Protein AF-A0A4V2XNQ9-F1 (afdb_monomer_lite)

Sequence (85 aa):
VPDAAARLSAARAAVSEIAEAHRLPTENLLSPDTIRRLAWTPPSDADQAAVSTFLRDHHARDWQIALTAEALTTAIATEPAPTLD

Radius of gyration: 12.32 Å; chains: 1; bounding box: 30×28×30 Å

Secondary structure (DSSP, 8-state):
---HHHHHHHHHHHHHHHHHHTTS-HHHHS-HHHHHHHHHS--TT-SHHHHHHHHHHTT--HHHHHHHHHHHHHHHH-PPPP---

Foldseek 3Di:
DADLVQLLVQLVVQLVVLCVVVVHDSCVLDNSVLSSCCSHPPDPVLDLVSQLVSRVVVPGDPVSSVSRSVSSSVSSVDHPDPPPD

InterPro domains:
  IPR041605 3'-5' exonuclease C-terminal domain [PF18305] (2-76)
  IPR044876 HRDC domain superfamily [G3DSA:1.10.150.80] (1-80)

Organism: NCBI:txid1266829

Structure (mmCIF, N/CA/C/O backbone):
data_AF-A0A4V2XNQ9-F1
#
_entry.id   AF-A0A4V2XNQ9-F1
#
loop_
_atom_site.group_PDB
_atom_site.id
_atom_site.type_symbol
_atom_site.label_atom_id
_atom_site.label_alt_id
_atom_site.label_comp_id
_atom_site.label_asym_id
_atom_site.label_entity_id
_atom_site.label_seq_id
_atom_site.pdbx_PDB_ins_code
_atom_site.Cartn_x
_atom_site.Cartn_y
_atom_site.Cartn_z
_atom_site.occupancy
_atom_site.B_iso_or_equiv
_atom_site.auth_seq_id
_atom_site.auth_comp_id
_atom_site.auth_asym_id
_atom_site.auth_atom_id
_atom_site.pdbx_PDB_model_num
ATOM 1 N N . VAL A 1 1 ? 10.786 -2.983 -16.930 1.00 57.56 1 VAL A N 1
ATOM 2 C CA . VAL A 1 1 ? 10.294 -3.181 -15.546 1.00 57.56 1 VAL A CA 1
ATOM 3 C C . VAL A 1 1 ? 10.989 -2.200 -14.627 1.00 57.56 1 VAL A C 1
ATOM 5 O O . VAL A 1 1 ? 12.213 -2.119 -14.686 1.00 57.56 1 VAL A O 1
ATOM 8 N N . PRO A 1 2 ? 10.240 -1.445 -13.819 1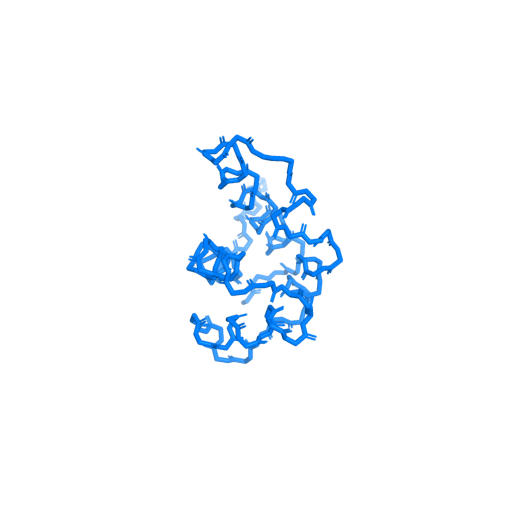.00 63.00 2 PRO A N 1
ATOM 9 C CA . PRO A 1 2 ? 10.818 -0.533 -12.844 1.00 63.00 2 PRO A CA 1
ATOM 10 C C . PRO A 1 2 ? 11.781 -1.195 -11.882 1.00 63.00 2 PRO A C 1
ATOM 12 O O . PRO A 1 2 ? 11.523 -2.291 -11.371 1.00 63.00 2 PRO A O 1
ATOM 15 N N . ASP A 1 3 ? 12.854 -0.478 -11.567 1.00 85.12 3 ASP A N 1
ATOM 16 C CA . ASP A 1 3 ? 13.720 -0.875 -10.471 1.00 85.12 3 ASP A CA 1
ATOM 17 C C . ASP A 1 3 ? 12.956 -0.824 -9.134 1.00 85.12 3 ASP A C 1
ATOM 19 O O . ASP A 1 3 ? 12.003 -0.056 -8.958 1.00 85.12 3 ASP A O 1
ATOM 23 N N . ALA A 1 4 ? 13.341 -1.686 -8.195 1.00 90.38 4 ALA A N 1
ATOM 24 C CA . ALA A 1 4 ? 12.653 -1.849 -6.917 1.00 90.38 4 ALA A CA 1
ATOM 25 C C . ALA A 1 4 ? 12.590 -0.546 -6.103 1.00 90.38 4 ALA A C 1
ATOM 27 O O . ALA A 1 4 ? 11.629 -0.332 -5.361 1.00 90.38 4 ALA A O 1
ATOM 28 N N . ALA A 1 5 ? 13.563 0.356 -6.275 1.00 91.44 5 ALA A N 1
ATOM 29 C CA . ALA A 1 5 ? 13.547 1.667 -5.633 1.00 91.44 5 ALA A CA 1
ATOM 30 C C . ALA A 1 5 ? 12.353 2.534 -6.077 1.00 91.44 5 ALA A C 1
ATOM 32 O O . ALA A 1 5 ? 11.701 3.157 -5.235 1.00 91.44 5 ALA A O 1
ATOM 33 N N . ALA A 1 6 ? 12.026 2.537 -7.375 1.00 92.44 6 ALA A N 1
ATOM 34 C CA . ALA A 1 6 ? 10.898 3.298 -7.913 1.00 92.44 6 ALA A CA 1
ATOM 35 C C . ALA A 1 6 ? 9.563 2.752 -7.383 1.00 92.44 6 ALA A C 1
ATOM 37 O O . ALA A 1 6 ? 8.751 3.510 -6.849 1.00 92.44 6 ALA A O 1
ATOM 38 N N . ARG A 1 7 ? 9.394 1.421 -7.417 1.00 93.88 7 ARG A N 1
ATOM 39 C CA . ARG A 1 7 ? 8.230 0.723 -6.840 1.00 93.88 7 ARG A CA 1
ATOM 40 C C . ARG A 1 7 ? 8.057 1.038 -5.357 1.00 93.88 7 ARG A C 1
ATOM 42 O O . ARG A 1 7 ? 6.952 1.319 -4.906 1.00 93.88 7 ARG A O 1
ATOM 49 N N . LEU A 1 8 ? 9.150 1.021 -4.591 1.00 95.38 8 LEU A N 1
ATOM 50 C CA . LEU A 1 8 ? 9.121 1.302 -3.156 1.00 95.38 8 LEU A CA 1
ATOM 51 C C . LEU A 1 8 ? 8.677 2.735 -2.868 1.00 95.38 8 LEU A C 1
ATOM 53 O O . LEU A 1 8 ? 7.891 2.957 -1.948 1.00 95.38 8 LEU A O 1
ATOM 57 N N . SER A 1 9 ? 9.181 3.696 -3.642 1.00 95.56 9 SER A N 1
ATOM 58 C CA . SER A 1 9 ? 8.794 5.100 -3.510 1.00 95.56 9 SER A CA 1
ATOM 59 C C . SER A 1 9 ? 7.301 5.291 -3.791 1.00 95.56 9 SER A C 1
ATOM 61 O O . SER A 1 9 ? 6.581 5.835 -2.952 1.00 95.56 9 SER A O 1
ATOM 63 N N . ALA A 1 10 ? 6.813 4.744 -4.910 1.00 95.69 10 ALA A N 1
ATOM 64 C CA . ALA A 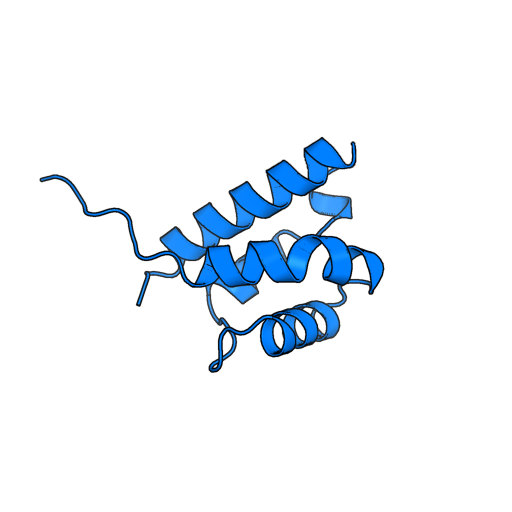1 10 ? 5.406 4.809 -5.295 1.00 95.69 10 ALA A CA 1
ATOM 65 C C . ALA A 1 10 ? 4.489 4.130 -4.263 1.00 95.69 10 ALA A C 1
ATOM 67 O O . ALA A 1 10 ? 3.487 4.705 -3.842 1.00 95.69 10 ALA A O 1
ATOM 68 N N . ALA A 1 11 ? 4.854 2.933 -3.793 1.00 96.19 11 ALA A N 1
ATOM 69 C CA . ALA A 1 11 ? 4.060 2.197 -2.814 1.00 96.19 11 ALA A CA 1
ATOM 70 C C . ALA A 1 11 ? 3.969 2.944 -1.473 1.00 96.19 11 ALA A C 1
ATOM 72 O O . ALA A 1 11 ? 2.906 2.998 -0.861 1.00 96.19 11 ALA A O 1
ATOM 73 N N . ARG A 1 12 ? 5.064 3.568 -1.017 1.00 97.19 12 ARG A N 1
ATOM 74 C CA . ARG A 1 12 ? 5.062 4.382 0.210 1.00 97.19 12 ARG A CA 1
ATOM 75 C C . ARG A 1 12 ? 4.180 5.618 0.092 1.00 97.19 12 ARG A C 1
ATOM 77 O O . ARG A 1 12 ? 3.472 5.923 1.050 1.00 97.19 12 ARG A O 1
ATOM 84 N N . ALA A 1 13 ? 4.229 6.310 -1.046 1.00 97.25 13 ALA A N 1
ATOM 85 C CA . ALA A 1 13 ? 3.363 7.454 -1.308 1.00 97.25 13 ALA A CA 1
ATOM 86 C C . ALA A 1 13 ? 1.886 7.037 -1.246 1.00 97.25 13 ALA A C 1
ATOM 88 O O . ALA A 1 13 ? 1.142 7.573 -0.429 1.00 97.25 13 ALA A O 1
ATOM 89 N N . ALA A 1 14 ? 1.508 5.986 -1.982 1.00 97.62 14 ALA A N 1
ATOM 90 C CA . ALA A 1 14 ? 0.140 5.468 -2.008 1.00 97.62 14 ALA A CA 1
ATOM 91 C C . ALA A 1 14 ? -0.386 5.085 -0.612 1.00 97.62 14 ALA A C 1
ATOM 93 O O . ALA A 1 14 ? -1.479 5.487 -0.218 1.00 97.62 14 ALA A O 1
ATOM 94 N N . VAL A 1 15 ? 0.398 4.342 0.180 1.00 97.88 15 VAL A N 1
ATOM 95 C CA . VAL A 1 15 ? -0.019 3.952 1.540 1.00 97.88 15 VAL A CA 1
ATOM 96 C C . VAL A 1 15 ? -0.129 5.173 2.458 1.00 97.88 15 VAL A C 1
ATOM 98 O O . VAL A 1 15 ? -1.019 5.212 3.303 1.00 97.88 15 VAL A O 1
ATOM 101 N N . SER A 1 16 ? 0.731 6.181 2.291 1.00 97.62 16 SER A N 1
ATOM 102 C CA . SER A 1 16 ? 0.671 7.409 3.098 1.00 97.62 16 SER A CA 1
ATOM 103 C C . SER A 1 16 ? -0.571 8.244 2.779 1.00 97.62 16 SER A C 1
ATOM 105 O O . SER A 1 16 ? -1.223 8.724 3.700 1.00 97.62 16 SER A O 1
ATOM 107 N N . GLU A 1 17 ? -0.944 8.362 1.503 1.00 98.19 17 GLU A N 1
ATOM 108 C CA . GLU A 1 17 ? -2.172 9.049 1.077 1.00 98.19 17 GLU A CA 1
ATOM 109 C C . GLU A 1 17 ? -3.431 8.375 1.640 1.00 98.19 17 GLU A C 1
ATOM 111 O O . GLU A 1 17 ? -4.317 9.049 2.167 1.00 98.19 17 GLU A O 1
ATOM 116 N N . ILE A 1 18 ? -3.492 7.039 1.604 1.00 98.31 18 ILE A N 1
ATOM 117 C CA . ILE A 1 18 ? -4.610 6.281 2.184 1.00 98.31 18 ILE A CA 1
ATOM 118 C C . ILE A 1 18 ? -4.650 6.459 3.707 1.00 98.31 18 ILE A C 1
ATOM 120 O O . ILE A 1 18 ? -5.715 6.680 4.282 1.00 98.31 18 ILE A O 1
ATOM 124 N N . ALA A 1 19 ? -3.500 6.381 4.378 1.00 97.88 19 ALA A N 1
ATOM 125 C CA . ALA A 1 19 ? -3.418 6.559 5.824 1.00 97.88 19 ALA A CA 1
ATOM 126 C C . ALA A 1 19 ? -3.932 7.946 6.259 1.00 97.88 19 ALA A C 1
ATOM 128 O O . ALA A 1 19 ? -4.727 8.036 7.198 1.00 97.88 19 ALA A O 1
ATOM 129 N N . GLU A 1 20 ? -3.562 8.998 5.523 1.00 98.12 20 GLU A N 1
ATOM 130 C CA . GLU A 1 20 ? -4.048 10.365 5.737 1.00 98.12 20 GLU A CA 1
ATOM 131 C C . GLU A 1 20 ? -5.565 10.467 5.519 1.00 98.12 20 GLU A C 1
ATOM 133 O O . GLU A 1 20 ? -6.290 10.940 6.397 1.00 98.12 20 GLU A O 1
ATOM 138 N N . ALA A 1 21 ? -6.078 9.935 4.402 1.00 98.12 21 ALA A N 1
ATOM 139 C CA . ALA A 1 21 ? -7.510 9.942 4.093 1.00 98.12 21 ALA A CA 1
ATOM 140 C C . ALA A 1 21 ? -8.355 9.252 5.182 1.00 98.12 21 ALA A C 1
ATOM 142 O O .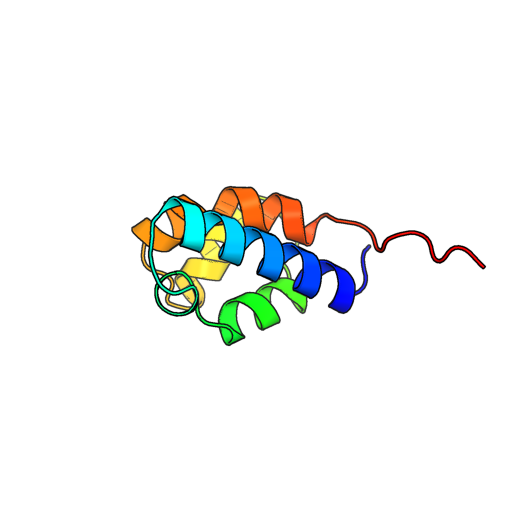 ALA A 1 21 ? -9.474 9.675 5.485 1.00 98.12 21 ALA A O 1
ATOM 143 N N . HIS A 1 22 ? -7.802 8.214 5.811 1.00 97.56 22 HIS A N 1
ATOM 144 C CA . HIS A 1 22 ? -8.445 7.472 6.891 1.00 97.56 22 HIS A CA 1
ATOM 145 C C . HIS A 1 22 ? -8.060 7.950 8.302 1.00 97.56 22 HIS A C 1
ATOM 147 O O . HIS A 1 22 ? -8.564 7.393 9.281 1.00 97.56 22 HIS A O 1
ATOM 153 N N . ARG A 1 23 ? -7.239 9.004 8.427 1.00 97.19 23 ARG A N 1
ATOM 154 C CA . ARG A 1 23 ? -6.777 9.603 9.694 1.00 97.19 23 ARG A CA 1
ATOM 155 C C . ARG A 1 23 ? -6.181 8.579 10.663 1.00 97.19 23 ARG A C 1
ATOM 157 O O . ARG A 1 23 ? -6.532 8.548 11.845 1.00 97.19 23 ARG A O 1
ATOM 164 N N . LEU A 1 24 ? -5.286 7.729 10.165 1.00 95.56 24 LEU A N 1
ATOM 165 C CA . LEU A 1 24 ? -4.583 6.726 10.965 1.00 95.56 24 LEU A CA 1
ATOM 166 C C . LEU A 1 24 ? -3.079 6.706 10.651 1.00 95.56 24 LEU A C 1
ATOM 168 O O . LEU A 1 24 ? -2.693 7.038 9.536 1.00 95.56 24 LEU A O 1
ATOM 172 N N . PRO A 1 25 ? -2.214 6.313 11.605 1.00 94.31 25 PRO A N 1
ATOM 173 C CA . PRO A 1 25 ? -0.784 6.157 11.344 1.00 94.31 25 PRO A CA 1
ATOM 174 C C . PRO A 1 25 ? -0.514 5.148 10.222 1.00 94.31 25 PRO A C 1
ATOM 176 O O . PRO A 1 25 ? -1.088 4.060 10.223 1.00 94.31 25 PRO A O 1
ATOM 179 N N . THR A 1 26 ? 0.413 5.452 9.312 1.00 91.69 26 THR A N 1
ATOM 180 C CA . THR A 1 26 ? 0.785 4.570 8.188 1.00 91.69 26 THR A CA 1
ATOM 181 C C . THR A 1 26 ? 1.173 3.159 8.648 1.00 91.69 26 THR A C 1
ATOM 183 O O . THR A 1 26 ? 0.796 2.178 8.013 1.00 91.69 26 THR A O 1
ATOM 186 N N . GLU A 1 27 ? 1.854 3.033 9.792 1.00 89.50 27 GLU A N 1
ATOM 187 C CA . GLU A 1 27 ? 2.231 1.743 10.395 1.00 89.50 27 GLU A CA 1
ATOM 188 C C . GLU A 1 27 ? 1.035 0.908 10.884 1.00 89.50 27 GLU A C 1
ATOM 190 O O . GLU A 1 27 ? 1.119 -0.319 10.930 1.00 89.50 27 GLU A O 1
ATOM 195 N N . ASN A 1 28 ? -0.096 1.555 11.191 1.00 94.75 28 ASN A N 1
ATOM 196 C CA . ASN A 1 28 ? -1.352 0.873 11.497 1.00 94.75 28 ASN A CA 1
ATOM 197 C C . ASN A 1 28 ? -2.063 0.394 10.222 1.00 94.75 28 ASN A C 1
ATOM 199 O O . ASN A 1 28 ? -2.904 -0.505 10.303 1.00 94.75 28 ASN A O 1
ATOM 203 N N . LEU A 1 29 ? -1.746 0.973 9.056 1.00 96.88 29 LEU A N 1
ATOM 204 C CA . LEU A 1 29 ? -2.287 0.551 7.765 1.00 96.88 29 LEU A CA 1
ATOM 205 C C . LEU A 1 29 ? -1.524 -0.649 7.207 1.00 96.88 29 LEU A C 1
ATOM 207 O O . LEU A 1 29 ? -2.125 -1.685 6.942 1.00 96.88 29 LEU A O 1
ATOM 211 N N . LEU A 1 30 ? -0.207 -0.521 7.047 1.00 97.38 30 LEU A N 1
ATOM 212 C CA . LEU A 1 30 ? 0.674 -1.584 6.572 1.00 97.38 30 LEU A CA 1
ATOM 213 C C . LEU A 1 30 ? 2.062 -1.447 7.188 1.00 97.38 30 LEU A C 1
ATOM 215 O O . LEU A 1 30 ? 2.588 -0.347 7.359 1.00 97.38 30 LEU A O 1
ATOM 219 N N . SER A 1 31 ? 2.699 -2.587 7.460 1.00 96.12 31 SER A N 1
ATOM 220 C CA . SER A 1 31 ? 4.063 -2.572 7.978 1.00 96.12 31 SER A CA 1
ATOM 221 C C . SER A 1 31 ? 5.049 -2.057 6.911 1.00 96.12 31 SER A C 1
ATOM 223 O O . SER A 1 31 ? 4.939 -2.426 5.734 1.00 96.12 31 SER A O 1
ATOM 225 N N . PRO A 1 32 ? 6.074 -1.271 7.293 1.00 94.88 32 PRO A N 1
ATOM 226 C CA . PRO A 1 32 ? 7.126 -0.852 6.366 1.00 94.88 32 PRO A CA 1
ATOM 227 C C . PRO A 1 32 ? 7.866 -2.023 5.701 1.00 94.88 32 PRO A C 1
ATOM 229 O O . PRO A 1 32 ? 8.402 -1.868 4.602 1.00 94.88 32 PRO A O 1
ATOM 232 N N . ASP A 1 33 ? 7.922 -3.184 6.363 1.00 96.31 33 ASP A N 1
ATOM 233 C CA . ASP A 1 33 ? 8.532 -4.399 5.821 1.00 96.31 33 ASP A CA 1
ATOM 234 C C . ASP A 1 33 ? 7.692 -5.009 4.695 1.00 96.31 33 ASP A C 1
ATOM 236 O O . ASP A 1 33 ? 8.230 -5.307 3.632 1.00 96.31 33 ASP A O 1
ATOM 240 N N . THR A 1 34 ? 6.370 -5.093 4.875 1.00 97.12 34 THR A N 1
ATOM 241 C CA . THR A 1 34 ? 5.434 -5.566 3.845 1.00 97.12 34 THR A CA 1
ATOM 242 C C . THR A 1 34 ? 5.552 -4.723 2.574 1.00 97.12 34 THR A C 1
ATOM 244 O O . THR A 1 34 ? 5.688 -5.272 1.482 1.00 97.12 34 THR A O 1
ATOM 247 N N . ILE A 1 35 ? 5.592 -3.392 2.714 1.00 96.62 35 ILE A N 1
ATOM 248 C CA . ILE A 1 35 ? 5.754 -2.463 1.581 1.00 96.62 35 ILE A CA 1
ATOM 249 C C . ILE A 1 35 ? 7.098 -2.699 0.876 1.00 96.62 35 ILE A C 1
ATOM 251 O O . ILE A 1 35 ? 7.157 -2.760 -0.352 1.00 96.62 35 ILE A O 1
ATOM 255 N N . ARG A 1 36 ? 8.185 -2.871 1.642 1.00 96.56 36 ARG A N 1
ATOM 256 C CA . ARG A 1 36 ? 9.516 -3.152 1.086 1.00 96.56 36 ARG A CA 1
ATOM 257 C C . ARG A 1 36 ? 9.541 -4.468 0.314 1.00 96.56 36 ARG A C 1
ATOM 259 O O . ARG A 1 36 ? 10.074 -4.492 -0.791 1.00 96.56 36 ARG A O 1
ATOM 266 N N . ARG A 1 37 ? 8.980 -5.544 0.870 1.00 96.56 37 ARG A N 1
ATOM 267 C CA . ARG A 1 37 ? 8.954 -6.858 0.210 1.00 96.56 37 ARG A CA 1
ATOM 268 C C . ARG A 1 37 ? 8.135 -6.826 -1.068 1.00 96.56 37 ARG A C 1
ATOM 270 O O . ARG A 1 37 ? 8.619 -7.321 -2.077 1.00 96.56 37 ARG A O 1
ATOM 277 N N . LEU A 1 38 ? 6.958 -6.201 -1.044 1.00 95.81 38 LEU A N 1
ATOM 278 C CA . LEU A 1 38 ? 6.119 -6.055 -2.234 1.00 95.81 38 LEU A CA 1
ATOM 279 C C . LEU A 1 38 ? 6.859 -5.294 -3.340 1.00 95.81 38 LEU A C 1
ATOM 281 O O . LEU A 1 38 ? 6.850 -5.695 -4.500 1.00 95.81 38 LEU A O 1
ATOM 285 N N . ALA A 1 39 ? 7.557 -4.221 -2.967 1.00 95.00 39 ALA A N 1
ATOM 286 C CA . ALA A 1 39 ? 8.345 -3.440 -3.903 1.00 95.00 39 ALA A CA 1
ATOM 287 C C . ALA A 1 39 ? 9.563 -4.187 -4.451 1.00 95.00 39 ALA A C 1
ATOM 289 O O . ALA A 1 39 ? 9.968 -3.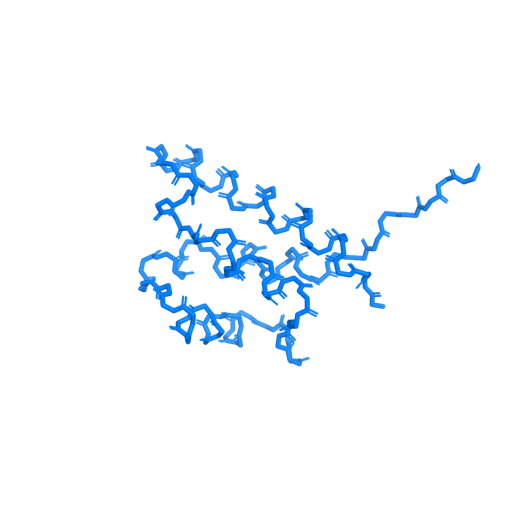877 -5.562 1.00 95.00 39 ALA A O 1
ATOM 290 N N . TRP A 1 40 ? 10.153 -5.137 -3.719 1.00 94.06 40 TRP A N 1
ATOM 291 C CA . TRP A 1 40 ? 11.343 -5.880 -4.157 1.00 94.06 40 TRP A CA 1
ATOM 292 C C . TRP A 1 40 ? 10.996 -7.143 -4.944 1.00 94.06 40 TRP A C 1
ATOM 294 O O . TRP A 1 40 ? 11.590 -7.407 -5.990 1.00 94.06 40 TRP A O 1
ATOM 304 N N . THR A 1 41 ? 9.991 -7.870 -4.469 1.00 93.12 41 THR A N 1
ATOM 305 C CA . THR A 1 41 ? 9.568 -9.175 -4.976 1.00 93.12 41 THR A CA 1
ATOM 306 C C . THR A 1 41 ? 8.064 -9.150 -5.274 1.00 93.12 41 THR A C 1
ATOM 308 O O . THR A 1 41 ? 7.293 -9.839 -4.600 1.00 93.12 41 THR A O 1
ATOM 311 N N . PRO A 1 42 ? 7.613 -8.321 -6.235 1.00 91.69 42 PRO A N 1
ATOM 312 C CA . PRO A 1 42 ? 6.206 -8.244 -6.595 1.00 91.69 42 PRO A CA 1
ATOM 313 C C . PRO A 1 42 ? 5.720 -9.587 -7.169 1.00 91.69 42 PRO A C 1
ATOM 315 O O . PRO A 1 42 ? 6.512 -10.307 -7.787 1.00 91.69 42 PRO A O 1
ATOM 318 N N . PRO A 1 43 ? 4.431 -9.931 -6.997 1.00 90.31 43 PRO A N 1
ATOM 319 C CA . PRO A 1 43 ? 3.840 -11.109 -7.628 1.00 90.31 43 PRO A CA 1
ATOM 320 C C . PRO A 1 43 ? 3.970 -11.066 -9.156 1.00 90.31 43 PRO A C 1
ATOM 322 O O . PRO A 1 43 ? 3.891 -9.993 -9.750 1.00 90.31 43 PRO A O 1
ATOM 325 N N . SER A 1 44 ? 4.128 -12.230 -9.792 1.00 79.88 44 SER A N 1
ATOM 326 C CA . SER A 1 44 ? 4.387 -12.344 -11.237 1.00 79.88 44 SER A CA 1
ATOM 327 C C . SER A 1 44 ? 3.276 -11.766 -12.115 1.00 79.88 44 SER A C 1
ATOM 329 O O . SER A 1 44 ? 3.581 -11.110 -13.106 1.00 79.88 44 SER A O 1
ATOM 331 N N . ASP A 1 45 ? 2.015 -11.964 -11.726 1.00 78.44 45 ASP A N 1
ATOM 332 C CA . ASP A 1 45 ? 0.857 -11.462 -12.474 1.00 78.44 45 ASP A CA 1
ATOM 333 C C . ASP A 1 45 ? 0.535 -9.991 -12.155 1.00 78.44 45 ASP A C 1
ATOM 335 O O . ASP A 1 45 ? -0.262 -9.379 -12.858 1.00 78.44 45 ASP A O 1
ATOM 339 N N . ALA A 1 46 ? 1.180 -9.420 -11.120 1.00 78.56 46 ALA A N 1
ATOM 340 C CA . ALA A 1 46 ? 1.064 -8.033 -10.648 1.00 78.56 46 ALA A CA 1
ATOM 341 C C . ALA A 1 46 ? -0.364 -7.449 -10.666 1.00 78.56 46 ALA A C 1
ATOM 343 O O . ALA A 1 46 ? -0.534 -6.240 -10.808 1.00 78.56 46 ALA A O 1
ATOM 344 N N . ASP A 1 47 ? -1.382 -8.296 -10.513 1.00 91.06 47 ASP A N 1
ATOM 345 C CA . ASP A 1 47 ? -2.784 -7.911 -10.468 1.00 91.06 47 ASP A CA 1
ATOM 346 C C . ASP A 1 47 ? -3.265 -7.753 -9.019 1.00 91.06 47 ASP A C 1
ATOM 348 O O . ASP A 1 47 ? -2.596 -8.125 -8.047 1.00 91.06 47 ASP A O 1
ATOM 352 N N . GLN A 1 48 ? -4.463 -7.194 -8.859 1.00 94.56 48 GLN A N 1
ATOM 353 C CA . GLN A 1 48 ? -5.009 -6.904 -7.537 1.00 94.56 48 GLN A CA 1
ATOM 354 C C . GLN A 1 48 ? -5.223 -8.167 -6.689 1.00 94.56 48 GLN A C 1
ATOM 356 O O . GLN A 1 48 ? -5.100 -8.111 -5.462 1.00 94.56 48 GLN A O 1
ATOM 361 N N . ALA A 1 49 ? -5.526 -9.311 -7.309 1.00 96.06 49 ALA A N 1
ATOM 362 C CA . ALA A 1 49 ? -5.744 -10.569 -6.602 1.00 96.06 49 ALA A CA 1
ATOM 363 C C . ALA A 1 49 ? -4.427 -11.137 -6.049 1.00 96.06 49 ALA A C 1
ATOM 365 O O . ALA A 1 49 ? -4.359 -11.536 -4.879 1.00 96.06 49 ALA A O 1
ATOM 366 N N . ALA A 1 50 ? -3.366 -11.112 -6.852 1.00 96.25 50 ALA A N 1
ATOM 367 C CA . ALA A 1 50 ? -2.030 -11.528 -6.463 1.00 96.25 50 ALA A CA 1
ATOM 368 C C . ALA A 1 50 ? -1.448 -10.592 -5.394 1.00 96.25 50 ALA A C 1
ATOM 370 O O . ALA A 1 50 ? -0.900 -11.066 -4.397 1.00 96.25 50 ALA A O 1
ATOM 371 N N . VAL A 1 51 ? -1.640 -9.274 -5.531 1.00 97.44 51 VAL A N 1
ATOM 372 C CA . VAL A 1 51 ? -1.249 -8.291 -4.506 1.00 97.44 51 VAL A CA 1
ATOM 373 C C . VAL A 1 51 ? -2.020 -8.520 -3.205 1.00 97.44 51 VAL A C 1
ATOM 375 O O . VAL A 1 51 ? -1.418 -8.554 -2.136 1.00 97.44 51 VAL A O 1
ATOM 378 N N . SER A 1 52 ? -3.332 -8.759 -3.263 1.00 98.06 52 SER A N 1
ATOM 379 C CA . SER A 1 52 ? -4.139 -9.052 -2.068 1.00 98.06 52 SER A CA 1
ATOM 380 C C . SER A 1 52 ? -3.677 -10.320 -1.348 1.00 98.06 52 SER A C 1
ATOM 382 O O . SER A 1 52 ? -3.609 -10.348 -0.119 1.00 98.06 52 SER A O 1
ATOM 384 N N . THR A 1 53 ? -3.344 -11.363 -2.110 1.00 97.62 53 THR A N 1
ATOM 385 C CA . THR A 1 53 ? -2.803 -12.622 -1.577 1.00 97.62 53 THR A CA 1
ATOM 386 C C . THR A 1 53 ? -1.452 -12.385 -0.916 1.00 97.62 53 THR A C 1
ATOM 388 O O . THR A 1 53 ? -1.278 -12.728 0.249 1.00 97.62 53 THR A O 1
ATOM 391 N N . PHE A 1 54 ? -0.547 -11.678 -1.597 1.00 97.62 54 PHE A N 1
ATOM 392 C CA . PHE A 1 54 ? 0.747 -11.291 -1.046 1.00 97.62 54 PHE A CA 1
ATOM 393 C C . PHE A 1 54 ? 0.606 -10.542 0.285 1.00 97.62 54 PHE A C 1
ATOM 395 O O . PHE A 1 54 ? 1.297 -10.859 1.252 1.00 97.62 54 PHE A O 1
ATOM 402 N N . LEU A 1 55 ? -0.293 -9.555 0.359 1.00 97.81 55 LEU A N 1
ATOM 403 C CA . LEU A 1 55 ? -0.527 -8.780 1.579 1.00 97.81 55 LEU A CA 1
ATOM 404 C C . LEU A 1 55 ? -1.044 -9.667 2.719 1.00 97.81 55 LEU A C 1
ATOM 406 O O . LEU A 1 55 ? -0.566 -9.546 3.848 1.00 97.81 55 LEU A O 1
ATOM 410 N N . ARG A 1 56 ? -1.974 -10.581 2.423 1.00 98.19 56 ARG A N 1
ATOM 411 C CA . ARG A 1 56 ? -2.511 -11.541 3.397 1.00 98.19 56 ARG A CA 1
ATOM 412 C C . ARG A 1 56 ? -1.430 -12.474 3.936 1.00 98.19 56 ARG A C 1
ATOM 414 O O . ARG A 1 56 ? -1.334 -12.646 5.150 1.00 98.19 56 ARG A O 1
ATOM 421 N N . ASP A 1 57 ? -0.588 -13.009 3.056 1.00 97.50 57 ASP A N 1
ATOM 422 C CA . ASP A 1 57 ? 0.534 -13.884 3.421 1.00 97.50 57 ASP A CA 1
ATOM 423 C C . ASP A 1 57 ? 1.564 -13.160 4.301 1.00 97.50 57 ASP A C 1
ATOM 425 O O . ASP A 1 57 ? 2.250 -13.779 5.112 1.00 97.50 57 ASP A O 1
ATOM 429 N N . HIS A 1 58 ? 1.621 -11.829 4.198 1.00 96.94 58 HIS A N 1
ATOM 430 C CA . HIS A 1 58 ? 2.442 -10.946 5.028 1.00 96.94 58 HIS A CA 1
ATOM 431 C C . HIS A 1 58 ? 1.641 -10.271 6.155 1.00 96.94 58 HIS A C 1
ATOM 433 O O . HIS A 1 58 ? 1.981 -9.171 6.599 1.00 96.94 58 HIS A O 1
ATOM 439 N N . HIS A 1 59 ? 0.596 -10.949 6.639 1.00 96.38 59 HIS A N 1
ATOM 440 C CA . HIS A 1 59 ? -0.193 -10.611 7.827 1.00 96.38 59 HIS A CA 1
ATOM 441 C C . HIS A 1 59 ? -1.007 -9.308 7.762 1.00 96.38 59 HIS A C 1
ATOM 443 O O . HIS A 1 59 ? -1.452 -8.816 8.804 1.00 96.38 59 HIS A O 1
ATOM 449 N N . ALA A 1 60 ? -1.261 -8.760 6.570 1.00 97.81 60 ALA A N 1
ATOM 450 C CA . ALA A 1 60 ? -2.250 -7.699 6.423 1.00 97.81 60 ALA A CA 1
ATOM 451 C C . ALA A 1 60 ? -3.660 -8.255 6.686 1.00 97.81 60 ALA A C 1
ATOM 453 O O . ALA A 1 60 ? -4.040 -9.321 6.201 1.00 97.81 60 ALA A O 1
ATOM 454 N N . ARG A 1 61 ? -4.449 -7.524 7.469 1.00 98.12 61 ARG A N 1
ATOM 455 C CA . ARG A 1 61 ? -5.849 -7.849 7.774 1.00 98.12 61 ARG A CA 1
ATOM 456 C C . ARG A 1 61 ? -6.737 -7.506 6.581 1.00 98.12 61 ARG A C 1
ATOM 458 O O . ARG A 1 61 ? -6.415 -6.600 5.819 1.00 98.12 61 ARG A O 1
ATOM 465 N N . ASP A 1 62 ? -7.906 -8.138 6.473 1.00 98.19 62 ASP A N 1
ATOM 466 C CA . ASP A 1 62 ? -8.798 -7.932 5.320 1.00 98.19 62 ASP A CA 1
ATOM 467 C C . ASP A 1 62 ? -9.187 -6.464 5.100 1.00 98.19 62 ASP A C 1
ATOM 469 O O . ASP A 1 62 ? -9.230 -6.010 3.961 1.00 98.19 62 ASP A O 1
ATOM 473 N N . TRP A 1 63 ? -9.387 -5.685 6.169 1.00 98.12 63 TRP A N 1
ATOM 474 C CA . TRP A 1 63 ? -9.664 -4.251 6.033 1.00 98.12 63 TRP A CA 1
ATOM 475 C C . TRP A 1 63 ? -8.458 -3.461 5.494 1.00 98.12 63 TRP A C 1
ATOM 477 O O . TRP A 1 63 ? -8.645 -2.530 4.721 1.00 98.12 63 TRP A O 1
ATOM 487 N N . GLN A 1 64 ? -7.224 -3.837 5.851 1.00 98.50 64 GLN A N 1
ATOM 488 C CA . GLN A 1 64 ? -6.004 -3.200 5.333 1.00 98.50 64 GLN A CA 1
ATOM 489 C C . GLN A 1 64 ? -5.831 -3.531 3.851 1.00 98.50 64 GLN A C 1
ATOM 491 O O . GLN A 1 64 ? -5.550 -2.647 3.046 1.00 98.50 64 GLN A O 1
ATOM 496 N N . ILE A 1 65 ? -6.057 -4.795 3.484 1.00 98.50 65 ILE A N 1
ATOM 497 C CA . ILE A 1 65 ? -6.010 -5.269 2.097 1.00 98.50 65 ILE A CA 1
ATOM 498 C C . ILE A 1 65 ? -7.048 -4.530 1.252 1.00 98.50 65 ILE A C 1
ATOM 500 O O . ILE A 1 65 ? -6.700 -3.991 0.206 1.00 98.50 65 ILE A O 1
ATOM 504 N N . ALA A 1 66 ? -8.293 -4.440 1.728 1.00 98.31 66 ALA A N 1
ATOM 505 C CA . ALA A 1 66 ? -9.374 -3.761 1.019 1.00 98.31 66 ALA A CA 1
ATOM 506 C C . ALA A 1 66 ? -9.058 -2.286 0.720 1.00 98.31 66 ALA A C 1
ATOM 508 O O . ALA A 1 66 ? -9.422 -1.793 -0.341 1.00 98.31 66 ALA A O 1
ATOM 509 N N . LEU A 1 67 ? -8.358 -1.595 1.627 1.00 98.31 67 LEU A N 1
ATOM 510 C CA . LEU A 1 67 ? -7.967 -0.198 1.426 1.00 98.31 67 LEU A CA 1
ATOM 511 C C . LEU A 1 67 ? -6.757 -0.023 0.505 1.00 98.31 67 LEU A C 1
ATOM 513 O O . LEU A 1 67 ? -6.627 1.018 -0.128 1.00 98.31 67 LEU A O 1
ATOM 517 N N . THR A 1 68 ? -5.844 -0.996 0.456 1.00 98.44 68 THR A N 1
ATOM 518 C CA . THR A 1 68 ? -4.503 -0.781 -0.119 1.00 98.44 68 THR A CA 1
ATOM 519 C C . THR A 1 68 ? -4.226 -1.560 -1.396 1.00 98.44 68 THR A C 1
ATOM 521 O O . THR A 1 68 ? -3.379 -1.129 -2.176 1.00 98.44 68 THR A O 1
ATOM 524 N N . ALA A 1 69 ? -4.917 -2.675 -1.646 1.00 97.81 69 ALA A N 1
ATOM 525 C CA . ALA A 1 69 ? -4.571 -3.586 -2.736 1.00 97.81 69 ALA A CA 1
ATOM 526 C C . ALA A 1 69 ? -4.609 -2.911 -4.114 1.00 97.81 69 ALA A C 1
ATOM 528 O O . ALA A 1 69 ? -3.681 -3.090 -4.898 1.00 97.81 69 ALA A O 1
ATOM 529 N N . GLU A 1 70 ? -5.636 -2.109 -4.402 1.00 97.56 70 GLU A N 1
ATOM 530 C CA . GLU A 1 70 ? -5.766 -1.416 -5.692 1.00 97.56 70 GLU A CA 1
ATOM 531 C C . GLU A 1 70 ? -4.623 -0.418 -5.915 1.00 97.56 70 GLU A C 1
ATOM 533 O O . GLU A 1 70 ? -3.884 -0.512 -6.895 1.00 97.56 70 GLU A O 1
ATOM 538 N N . ALA A 1 71 ? -4.414 0.489 -4.959 1.00 97.38 71 ALA A N 1
ATOM 539 C CA . ALA A 1 71 ? -3.381 1.513 -5.059 1.00 97.38 71 ALA A CA 1
ATOM 540 C C . ALA A 1 71 ? -1.972 0.905 -5.135 1.00 97.38 71 ALA A C 1
ATOM 542 O O . ALA A 1 71 ? -1.127 1.378 -5.895 1.00 97.38 71 ALA A O 1
ATOM 543 N N . LEU A 1 72 ? -1.720 -0.175 -4.389 1.00 97.00 72 LEU A N 1
ATOM 544 C CA . LEU A 1 72 ? -0.441 -0.879 -4.425 1.00 97.00 72 LEU A CA 1
ATOM 545 C C . LEU A 1 72 ? -0.204 -1.612 -5.744 1.00 97.00 72 LEU A C 1
ATOM 547 O O . LEU A 1 72 ? 0.934 -1.637 -6.202 1.00 97.00 72 LEU A O 1
ATOM 551 N N . THR A 1 73 ? -1.252 -2.154 -6.366 1.00 96.31 73 THR A N 1
ATOM 552 C CA . THR A 1 73 ? -1.179 -2.776 -7.700 1.00 96.31 73 THR A CA 1
ATOM 553 C C . THR A 1 73 ? -0.711 -1.757 -8.738 1.00 96.31 73 THR A C 1
ATOM 555 O O . THR A 1 73 ? 0.244 -2.002 -9.472 1.00 96.31 73 THR A O 1
ATOM 558 N N . THR A 1 74 ? -1.304 -0.563 -8.727 1.00 94.38 74 THR A N 1
ATOM 559 C CA . THR A 1 74 ? -0.871 0.547 -9.587 1.00 94.38 74 THR A CA 1
ATOM 560 C C . THR A 1 74 ? 0.558 0.986 -9.260 1.00 94.38 74 THR A C 1
ATOM 562 O O . THR A 1 74 ? 1.379 1.166 -10.158 1.00 94.38 74 THR A O 1
ATOM 565 N N . ALA A 1 75 ? 0.893 1.113 -7.974 1.00 94.12 75 ALA A N 1
ATOM 566 C CA . ALA A 1 75 ? 2.198 1.597 -7.541 1.00 94.12 75 ALA A CA 1
ATOM 567 C C . ALA A 1 75 ? 3.362 0.679 -7.951 1.00 94.12 75 ALA A C 1
ATOM 569 O O . ALA A 1 75 ? 4.438 1.177 -8.283 1.00 94.12 75 ALA A O 1
ATOM 570 N N . ILE A 1 76 ? 3.176 -0.646 -7.947 1.00 92.25 76 ILE A N 1
ATOM 571 C CA . ILE A 1 76 ? 4.233 -1.585 -8.357 1.00 92.25 76 ILE A CA 1
ATOM 572 C C . ILE A 1 76 ? 4.401 -1.691 -9.878 1.00 92.25 76 ILE A C 1
ATOM 574 O O . ILE A 1 76 ? 5.442 -2.169 -10.332 1.00 92.25 76 ILE A O 1
ATOM 578 N N . ALA A 1 77 ? 3.419 -1.226 -10.653 1.00 89.56 77 ALA A N 1
ATOM 579 C CA . ALA A 1 77 ? 3.488 -1.156 -12.111 1.00 89.56 77 ALA A CA 1
ATOM 580 C C . ALA A 1 77 ? 4.234 0.094 -12.626 1.00 89.56 77 ALA A C 1
ATOM 582 O O . ALA A 1 77 ? 4.655 0.115 -13.781 1.00 89.56 77 ALA A O 1
ATOM 583 N N . THR A 1 78 ? 4.429 1.117 -11.784 1.00 78.62 78 THR A N 1
ATOM 584 C CA . THR A 1 78 ? 5.117 2.380 -12.120 1.00 78.62 78 THR A CA 1
ATOM 585 C C . THR A 1 78 ? 6.528 2.150 -12.634 1.00 78.62 78 THR A C 1
ATOM 587 O O . THR A 1 78 ? 7.373 1.733 -11.852 1.00 78.62 78 THR A O 1
ATOM 590 N N . GLU A 1 79 ? 6.814 2.497 -13.893 1.00 61.50 79 GLU A N 1
ATOM 591 C CA . GLU A 1 79 ? 8.175 2.575 -14.445 1.00 61.50 79 GLU A CA 1
ATOM 592 C C . GLU A 1 79 ? 9.032 3.647 -13.735 1.00 61.50 79 GLU A C 1
ATOM 594 O O . GLU A 1 79 ? 8.482 4.595 -13.167 1.00 61.50 79 GLU A O 1
ATOM 599 N N . PRO A 1 80 ? 10.379 3.529 -13.717 1.00 55.03 80 PRO A N 1
ATOM 600 C CA . PRO A 1 80 ? 11.206 4.570 -13.124 1.00 55.03 80 PRO A CA 1
ATOM 601 C C . PRO A 1 80 ? 10.978 5.866 -13.906 1.00 55.03 80 PRO A C 1
ATOM 603 O O . PRO A 1 80 ? 10.932 5.839 -15.137 1.00 55.03 80 PRO A O 1
ATOM 606 N N . ALA A 1 81 ? 10.849 6.996 -13.204 1.00 54.91 81 ALA A N 1
ATOM 607 C CA . ALA A 1 81 ? 10.825 8.294 -13.869 1.00 54.91 81 ALA A CA 1
ATOM 608 C C . ALA A 1 81 ? 12.061 8.397 -14.784 1.00 54.91 81 ALA A C 1
ATOM 610 O O . ALA A 1 81 ? 13.152 8.020 -14.341 1.00 54.91 81 ALA A O 1
ATOM 611 N N . PRO A 1 82 ? 11.915 8.853 -16.041 1.00 47.22 82 PRO A N 1
ATOM 612 C CA . PRO A 1 82 ? 13.061 9.000 -16.920 1.00 47.22 82 PRO A CA 1
ATOM 613 C C . PRO A 1 82 ? 14.059 9.945 -16.250 1.00 47.22 82 PRO A C 1
ATOM 615 O O . PRO A 1 82 ? 13.699 11.060 -15.867 1.00 47.22 82 PRO A O 1
ATOM 618 N N . THR A 1 83 ? 15.298 9.486 -16.075 1.00 54.59 83 THR A N 1
ATOM 619 C CA . THR 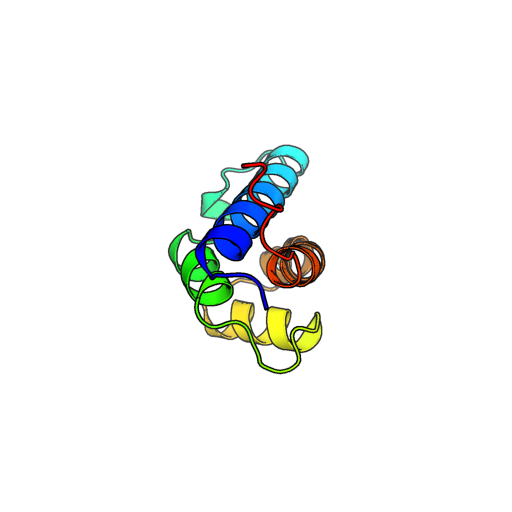A 1 83 ? 16.400 10.365 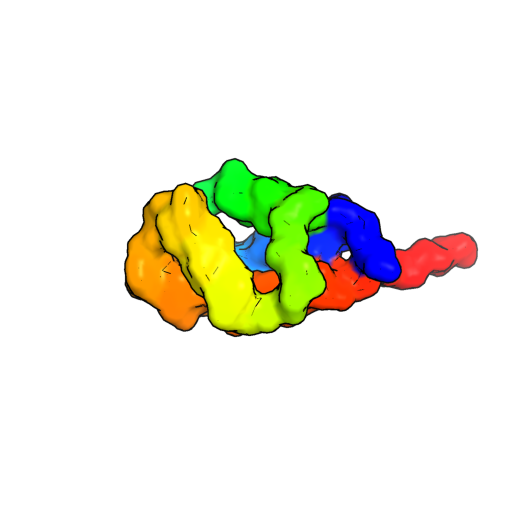-15.693 1.00 54.59 83 THR A CA 1
ATOM 620 C C . THR A 1 83 ? 16.524 11.408 -16.800 1.00 54.59 83 THR A C 1
ATOM 622 O O . THR A 1 83 ? 16.865 11.065 -17.929 1.00 54.59 83 THR A O 1
ATOM 625 N N . LEU A 1 84 ? 16.163 12.659 -16.509 1.00 53.50 84 LEU A N 1
ATOM 626 C CA . LEU A 1 84 ? 16.538 13.780 -17.362 1.00 53.50 84 LEU A CA 1
ATOM 627 C C . LEU A 1 84 ? 18.034 14.010 -17.124 1.00 53.50 84 LEU A C 1
ATOM 629 O O . LEU A 1 84 ? 18.406 14.462 -16.040 1.00 53.50 84 LEU A O 1
ATOM 633 N N . ASP A 1 85 ? 18.852 13.604 -18.097 1.00 54.19 85 ASP A N 1
ATOM 634 C CA . ASP A 1 85 ? 20.272 13.970 -18.194 1.00 54.19 85 ASP A CA 1
ATOM 635 C C . ASP A 1 85 ? 20.453 15.488 -18.374 1.00 54.19 85 ASP A C 1
ATOM 637 O O . ASP A 1 85 ? 19.635 16.111 -19.100 1.00 54.19 85 ASP A O 1
#

pLDDT: mean 90.78, std 12.91, range [47.22, 98.5]